Protein AF-A0A8T3Z337-F1 (afdb_monomer_lite)

pLDDT: mean 86.51, std 9.95, range [57.03, 97.62]

Foldseek 3Di:
DVVVCVVCVVVDQQCQLQDPHHDDDPVLCVVVVVDPPNVSRHDDPPPPPDDDDPVVVVVVVVVVVVVVVVVVVVVVD

Secondary structure (DSSP, 8-state):
-HHHHHHSTTTS----TTSSS----HHHHHHTTT---GGGTS--------PPPHHHHHHHHHHHHHHHHHHHHHH--

Radius of gyration: 26.83 Å; chains: 1; bounding box: 57×26×67 Å

Sequence (77 aa):
NIIEKFNQKNEEDLEDRKAKCFVVPLDEIKENDYSLSISNYKESEYEEIEYELPEVIKKKILELEEKIITGLKDLDI

Structure (mmCIF, N/CA/C/O backbone):
data_AF-A0A8T3Z337-F1
#
_entry.id   AF-A0A8T3Z337-F1
#
loop_
_atom_site.group_PDB
_atom_site.id
_atom_site.type_symbol
_atom_site.label_atom_id
_atom_site.label_alt_id
_atom_site.label_comp_id
_atom_site.label_asym_id
_atom_site.label_entity_id
_atom_site.label_seq_id
_atom_site.pdbx_PDB_ins_code
_atom_site.Cartn_x
_atom_site.Cartn_y
_atom_site.Cartn_z
_atom_site.occupancy
_atom_site.B_iso_or_equiv
_atom_site.auth_seq_id
_atom_site.auth_comp_id
_atom_site.auth_asym_id
_atom_site.auth_atom_id
_atom_site.pdbx_PDB_model_num
ATOM 1 N N . ASN A 1 1 ? 4.123 3.998 28.923 1.00 78.06 1 ASN A N 1
ATOM 2 C CA . ASN A 1 1 ? 3.817 2.591 29.274 1.00 78.06 1 ASN A CA 1
ATOM 3 C C . ASN A 1 1 ? 2.596 2.129 28.458 1.00 78.06 1 ASN A C 1
ATOM 5 O O . ASN A 1 1 ? 1.792 2.987 28.120 1.00 78.06 1 ASN A O 1
ATOM 9 N N . ILE A 1 2 ? 2.431 0.851 28.074 1.00 76.31 2 ILE A N 1
ATOM 10 C CA . ILE A 1 2 ? 1.279 0.420 27.230 1.00 76.31 2 ILE A CA 1
ATOM 11 C C . ILE A 1 2 ? -0.064 0.593 27.965 1.00 76.31 2 ILE A C 1
ATOM 13 O O . ILE A 1 2 ? -1.065 0.972 27.368 1.00 76.31 2 ILE A O 1
ATOM 17 N N . ILE A 1 3 ? -0.048 0.387 29.286 1.00 82.44 3 ILE A N 1
ATOM 18 C CA . ILE A 1 3 ? -1.220 0.495 30.163 1.00 82.44 3 ILE A CA 1
ATOM 19 C C . ILE A 1 3 ? -1.734 1.940 30.220 1.00 82.44 3 ILE A C 1
ATOM 21 O O . ILE A 1 3 ? -2.933 2.170 30.128 1.00 82.44 3 ILE A O 1
ATOM 25 N N . GLU A 1 4 ? -0.829 2.918 30.317 1.00 82.12 4 GLU A N 1
ATOM 26 C CA . GLU A 1 4 ? -1.182 4.346 30.312 1.00 82.12 4 GLU A CA 1
ATOM 27 C C . GLU A 1 4 ? -1.879 4.739 29.007 1.00 82.12 4 GLU A C 1
ATOM 29 O O . GLU A 1 4 ? -2.954 5.331 29.045 1.00 82.12 4 GLU A O 1
ATOM 34 N N . LYS A 1 5 ? -1.324 4.320 27.861 1.00 77.38 5 LYS A N 1
ATOM 35 C CA . LYS A 1 5 ? -1.912 4.591 26.541 1.00 77.38 5 LYS A CA 1
ATOM 36 C C . LYS A 1 5 ? -3.294 3.960 26.380 1.00 77.38 5 LYS A C 1
ATOM 38 O O . LYS A 1 5 ? -4.217 4.601 25.899 1.00 77.38 5 LYS A O 1
ATOM 43 N N . PHE A 1 6 ? -3.477 2.720 26.837 1.00 78.88 6 PHE A N 1
ATOM 44 C CA . PHE A 1 6 ? -4.785 2.061 26.776 1.00 78.88 6 PHE A CA 1
ATOM 45 C C . PHE A 1 6 ? -5.846 2.742 27.654 1.00 78.88 6 PHE A C 1
ATOM 47 O O . PHE A 1 6 ? -7.035 2.721 27.320 1.00 78.88 6 PHE A O 1
ATOM 54 N N . ASN A 1 7 ? -5.441 3.342 28.774 1.00 82.06 7 ASN A N 1
ATOM 55 C CA . ASN A 1 7 ? -6.349 4.108 29.627 1.00 82.06 7 ASN A CA 1
ATOM 56 C C . ASN A 1 7 ? -6.761 5.437 28.976 1.00 82.06 7 ASN A C 1
ATOM 58 O O . ASN A 1 7 ? -7.882 5.884 29.195 1.00 82.06 7 ASN A O 1
ATOM 62 N N . GLN A 1 8 ? -5.900 6.010 28.133 1.00 80.62 8 GLN A N 1
ATOM 63 C CA . GLN A 1 8 ? -6.147 7.243 27.376 1.00 80.62 8 GLN A CA 1
ATOM 64 C C . GLN A 1 8 ? -6.793 7.008 26.001 1.00 80.62 8 GLN A C 1
ATOM 66 O O . GLN A 1 8 ? -7.097 7.963 25.300 1.00 80.62 8 GLN A O 1
ATOM 71 N N . LYS A 1 9 ? -7.075 5.757 25.613 1.00 72.06 9 LYS A N 1
ATOM 72 C CA . LYS A 1 9 ? -7.583 5.408 24.269 1.00 72.06 9 LYS A CA 1
ATOM 73 C C . LYS A 1 9 ? -8.889 6.097 23.849 1.00 72.06 9 LYS A C 1
ATOM 75 O O . LYS A 1 9 ? -9.210 6.085 22.676 1.00 72.06 9 LYS A O 1
ATOM 80 N N . ASN A 1 10 ? -9.671 6.610 24.803 1.00 70.25 10 ASN A N 1
ATOM 81 C CA . ASN A 1 10 ? -10.919 7.327 24.523 1.00 70.25 10 ASN A CA 1
ATOM 82 C C . ASN A 1 10 ? -10.679 8.819 24.219 1.00 70.25 10 ASN A C 1
ATOM 84 O O . ASN A 1 10 ? -11.608 9.511 23.817 1.00 70.25 10 ASN A O 1
ATOM 88 N N . GLU A 1 11 ? -9.468 9.321 24.479 1.00 68.50 11 GLU A N 1
ATOM 89 C CA . GLU A 1 11 ? -9.035 10.692 24.178 1.00 68.50 11 GLU A CA 1
ATOM 90 C C . GLU A 1 11 ? -8.343 10.778 22.807 1.00 68.50 11 GLU A C 1
ATOM 92 O O . GLU A 1 11 ? -8.250 11.861 22.234 1.00 68.50 11 GLU A O 1
ATOM 97 N N . GLU A 1 12 ? -7.876 9.644 22.274 1.00 68.88 12 GLU A N 1
ATOM 98 C CA . GLU A 1 12 ? -7.255 9.529 20.954 1.00 68.88 12 GLU A CA 1
ATOM 99 C C . GLU A 1 12 ? -8.289 9.064 19.915 1.00 68.88 12 GLU A C 1
ATOM 101 O O . GLU A 1 12 ? -9.025 8.105 20.144 1.00 68.88 12 GLU A O 1
ATOM 106 N N . ASP A 1 13 ? -8.331 9.728 18.757 1.00 74.69 13 ASP A N 1
ATOM 107 C CA . ASP A 1 13 ? -9.081 9.247 17.595 1.00 74.69 13 ASP A CA 1
ATOM 108 C C . ASP A 1 13 ? -8.341 8.042 16.991 1.00 74.69 13 ASP A C 1
ATOM 110 O O . ASP A 1 13 ? -7.272 8.177 16.391 1.00 74.69 13 ASP A O 1
ATOM 114 N N . LEU A 1 14 ? -8.878 6.846 17.236 1.00 82.06 14 LEU A N 1
ATOM 115 C CA . LEU A 1 14 ? -8.319 5.563 16.802 1.00 82.06 14 LEU A CA 1
ATOM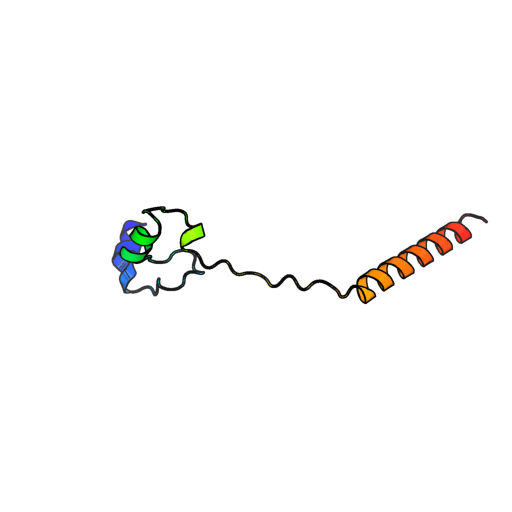 116 C C . LEU A 1 14 ? -9.170 4.906 15.704 1.00 82.06 14 LEU A C 1
ATOM 118 O O . LEU A 1 14 ? -9.108 3.684 15.529 1.00 82.06 14 LEU A O 1
ATOM 122 N N . GLU A 1 15 ? -9.980 5.689 14.990 1.00 83.44 15 GLU A N 1
ATOM 123 C CA . GLU A 1 15 ? -10.804 5.198 13.878 1.00 83.44 15 GLU A CA 1
ATOM 124 C C . GLU A 1 15 ? -10.015 5.101 12.561 1.00 83.44 15 GLU A C 1
ATOM 126 O O . GLU A 1 15 ? -10.368 4.306 11.687 1.00 83.44 15 GLU A O 1
ATOM 131 N N . ASP A 1 16 ? -8.911 5.846 12.434 1.00 87.50 16 ASP A N 1
ATOM 132 C CA . ASP A 1 16 ? -8.069 5.865 11.235 1.00 87.50 16 ASP A CA 1
ATOM 133 C C . ASP A 1 16 ? -7.353 4.521 10.997 1.00 87.50 16 ASP A C 1
ATOM 135 O O . ASP A 1 16 ? -6.334 4.198 11.616 1.00 87.50 16 ASP A O 1
ATOM 139 N N . ARG A 1 17 ? -7.84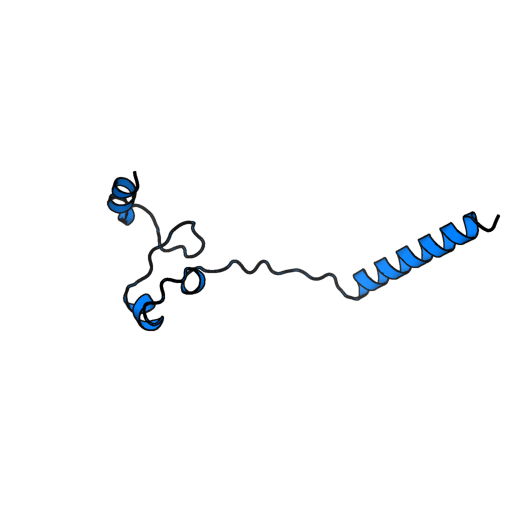4 3.748 10.021 1.00 88.94 17 ARG A N 1
ATOM 140 C CA . ARG A 1 17 ? -7.277 2.447 9.621 1.00 88.94 17 ARG A CA 1
ATOM 141 C C . ARG A 1 17 ? -5.918 2.543 8.917 1.00 88.94 17 ARG A C 1
ATOM 143 O O . ARG A 1 17 ? -5.310 1.496 8.672 1.00 88.94 17 ARG A O 1
ATOM 150 N N . LYS A 1 18 ? -5.411 3.747 8.628 1.00 86.19 18 LYS A N 1
ATOM 151 C CA . LYS A 1 18 ? -4.051 3.997 8.107 1.00 86.19 18 LYS A CA 1
ATOM 152 C C . LYS A 1 18 ? -3.043 4.286 9.218 1.00 86.19 18 LYS A C 1
ATOM 154 O O . LYS A 1 18 ? -1.835 4.123 9.013 1.00 86.19 18 LYS A O 1
ATOM 159 N N . ALA A 1 19 ? -3.518 4.659 10.407 1.00 86.44 19 ALA A N 1
ATOM 160 C CA . ALA A 1 19 ? -2.675 4.984 11.545 1.00 86.44 19 ALA A CA 1
ATOM 161 C C . ALA A 1 19 ? -1.830 3.788 12.022 1.00 86.44 19 ALA A C 1
ATOM 163 O O . ALA A 1 19 ? -2.055 2.618 11.698 1.00 86.44 19 ALA A O 1
ATOM 164 N N . LYS A 1 20 ? -0.823 4.082 12.856 1.00 83.81 20 LYS A N 1
ATOM 165 C CA . LYS A 1 20 ? 0.046 3.054 13.462 1.00 83.81 20 LYS A CA 1
ATOM 166 C C . LYS A 1 20 ? -0.720 2.082 14.365 1.00 83.81 20 LYS A C 1
ATOM 168 O O . LYS A 1 20 ? -0.263 0.959 14.563 1.00 83.81 20 LYS A O 1
ATOM 173 N N . CYS A 1 21 ? -1.835 2.525 14.931 1.00 85.62 21 CYS A N 1
ATOM 174 C CA . CYS A 1 21 ? -2.742 1.734 15.744 1.00 85.62 21 CYS A CA 1
ATOM 175 C C . CYS A 1 21 ? -4.162 2.267 15.565 1.00 85.62 21 CYS A C 1
ATOM 177 O O . CYS A 1 21 ? -4.348 3.477 15.484 1.00 85.62 21 CYS A O 1
ATOM 179 N N . PHE A 1 22 ? -5.132 1.361 15.537 1.00 89.88 22 PHE A N 1
ATOM 180 C CA . PHE A 1 22 ? -6.551 1.667 15.394 1.00 89.88 22 PHE A CA 1
ATOM 181 C C . PHE A 1 22 ? -7.386 0.624 16.137 1.00 89.88 22 PHE A C 1
ATOM 183 O O . PHE A 1 22 ? -6.8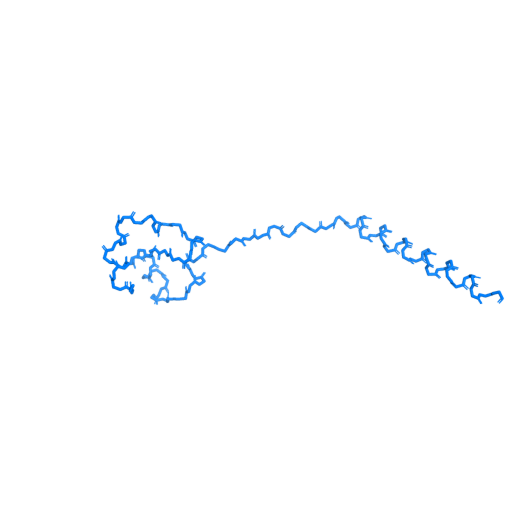80 -0.440 16.518 1.00 89.88 22 PHE A O 1
ATOM 190 N N . VAL A 1 23 ? -8.660 0.929 16.359 1.00 89.44 23 VAL A N 1
ATOM 191 C CA . VAL A 1 23 ? -9.614 0.024 17.007 1.00 89.44 23 VAL A CA 1
ATOM 192 C C . VAL A 1 23 ? -10.462 -0.678 15.951 1.00 89.44 23 VAL A C 1
ATOM 194 O O . VAL A 1 23 ? -10.902 -0.076 14.974 1.00 89.44 23 VAL A O 1
ATOM 197 N N . VAL A 1 24 ? -10.701 -1.969 16.170 1.00 90.25 24 VAL A N 1
ATOM 198 C CA . VAL A 1 24 ? -11.572 -2.798 15.334 1.00 90.25 24 VAL A CA 1
ATOM 199 C C . VAL A 1 24 ? -12.793 -3.215 16.162 1.00 90.25 24 VAL A C 1
ATOM 201 O O . VAL A 1 24 ? -12.613 -3.787 17.244 1.00 90.25 24 VAL A O 1
ATOM 204 N N . PRO A 1 25 ? -14.029 -2.934 15.710 1.00 92.31 25 PRO A N 1
ATOM 205 C CA . PRO A 1 25 ? -15.245 -3.436 16.335 1.00 92.31 25 PRO A CA 1
ATOM 206 C C . PRO A 1 25 ? -15.265 -4.963 16.423 1.00 92.31 25 PRO A C 1
ATOM 208 O O . PRO A 1 25 ? -14.822 -5.671 15.521 1.00 92.31 25 PRO A O 1
ATOM 211 N N . LEU A 1 26 ? -15.845 -5.489 17.503 1.00 92.44 26 LEU A N 1
ATOM 212 C CA . LEU A 1 26 ? -15.924 -6.935 17.714 1.00 92.44 26 LEU A CA 1
ATOM 213 C C . LEU A 1 26 ? -16.708 -7.646 16.603 1.00 92.44 26 LEU A C 1
ATOM 215 O O . LEU A 1 26 ? -16.375 -8.774 16.255 1.00 92.44 26 LEU A O 1
ATOM 219 N N . ASP A 1 27 ? -17.749 -7.014 16.067 1.00 95.62 27 ASP A N 1
ATOM 220 C CA . ASP A 1 27 ? -18.580 -7.633 15.035 1.00 95.62 27 ASP A CA 1
ATOM 221 C C . ASP A 1 27 ? -17.810 -7.816 13.717 1.00 95.62 27 ASP A C 1
ATOM 223 O O . ASP A 1 27 ? -17.885 -8.888 13.128 1.00 95.62 27 ASP A O 1
ATOM 227 N N . GLU A 1 28 ? -16.939 -6.870 13.349 1.00 92.62 28 GLU A N 1
ATOM 228 C CA . GLU A 1 28 ? -16.021 -6.993 12.202 1.00 92.62 28 GLU A CA 1
ATOM 229 C C . GLU A 1 28 ? -15.016 -8.144 12.401 1.00 92.62 28 GLU A C 1
ATOM 231 O O . GLU A 1 28 ? -14.710 -8.892 11.472 1.00 92.62 28 GLU A O 1
ATOM 236 N N . ILE A 1 29 ? -14.533 -8.342 13.633 1.00 94.19 29 ILE A N 1
ATOM 237 C CA . ILE A 1 29 ? -13.651 -9.471 13.973 1.00 94.19 29 ILE A CA 1
ATOM 238 C C . ILE A 1 29 ? -14.392 -10.806 13.832 1.00 94.19 29 ILE A C 1
ATOM 240 O O . ILE A 1 29 ? -13.812 -11.779 13.351 1.00 94.19 29 ILE A O 1
ATOM 244 N N . LYS A 1 30 ? -15.670 -10.871 14.232 1.00 95.38 30 LYS A N 1
ATOM 245 C CA . LYS A 1 30 ? -16.496 -12.080 14.069 1.00 95.38 30 LYS A CA 1
ATOM 246 C C . LYS A 1 30 ? -16.737 -12.405 12.598 1.00 95.38 30 LYS A C 1
ATOM 248 O O . LYS A 1 30 ? -16.670 -13.572 12.235 1.00 95.38 30 LYS A O 1
ATOM 253 N N . GLU A 1 31 ? -17.008 -11.394 11.775 1.00 95.31 31 GLU A N 1
ATOM 254 C CA . GLU A 1 31 ? -17.196 -11.556 10.326 1.00 95.31 31 GLU A CA 1
ATOM 255 C C . GLU A 1 31 ? -15.927 -12.068 9.631 1.00 95.31 31 GLU A C 1
ATOM 257 O O . GLU A 1 31 ? -16.016 -12.820 8.666 1.00 95.31 31 GLU A O 1
ATOM 262 N N . ASN A 1 32 ? -14.751 -11.726 10.161 1.00 93.25 32 ASN A N 1
ATOM 263 C CA . ASN A 1 32 ? -13.452 -12.217 9.697 1.00 93.25 32 ASN A CA 1
ATOM 264 C C . ASN A 1 32 ? -13.012 -13.533 10.376 1.00 93.25 32 ASN A C 1
ATOM 266 O O . ASN A 1 32 ? -11.810 -13.784 10.506 1.00 93.25 32 ASN A O 1
ATOM 270 N N . ASP A 1 33 ? -13.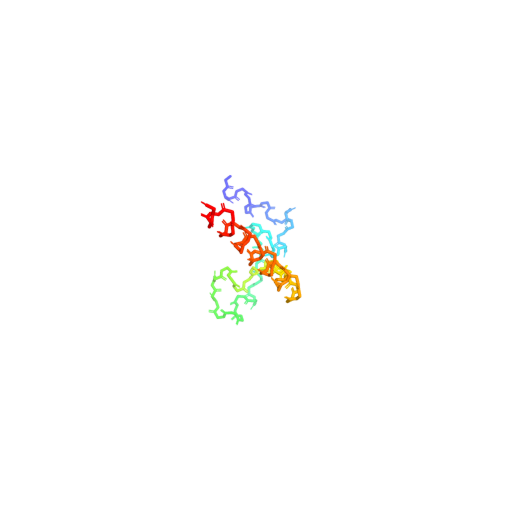951 -14.359 10.852 1.00 95.44 33 ASP A N 1
ATOM 271 C CA . ASP A 1 33 ? -13.691 -15.647 11.520 1.00 95.44 33 ASP A CA 1
ATOM 272 C C . ASP A 1 33 ? -12.697 -15.544 12.695 1.00 95.44 33 ASP A C 1
ATOM 274 O O . ASP A 1 33 ? -11.881 -16.437 12.941 1.00 95.44 33 ASP A O 1
ATOM 278 N N . TYR A 1 34 ? -12.738 -14.427 13.427 1.00 93.50 34 TYR A N 1
ATOM 279 C CA . TYR A 1 34 ? -11.804 -14.095 14.509 1.00 93.50 34 TYR A CA 1
ATOM 280 C C . TYR A 1 34 ? -10.329 -14.009 14.083 1.00 93.50 34 TYR A C 1
ATOM 282 O O . TYR A 1 34 ? -9.429 -14.039 14.929 1.00 93.50 34 TYR A O 1
ATOM 290 N N . SER A 1 35 ? -10.050 -13.872 12.787 1.00 92.94 35 SER A N 1
ATOM 291 C CA . SER A 1 35 ? -8.692 -13.696 12.286 1.00 92.94 35 SER A CA 1
ATOM 292 C C . SER A 1 35 ? -8.136 -12.350 12.733 1.00 92.94 35 SER A C 1
ATOM 294 O O . SER A 1 35 ? -8.669 -11.312 12.374 1.00 92.94 35 SER A O 1
ATOM 296 N N . LEU A 1 36 ? -7.036 -12.336 13.485 1.00 91.38 36 LEU A N 1
ATOM 297 C CA . LEU A 1 36 ? -6.392 -11.100 13.959 1.00 91.38 36 LEU A CA 1
ATOM 298 C C . LEU A 1 36 ? -5.281 -10.607 13.019 1.00 91.38 36 LEU A C 1
ATOM 300 O O . LEU A 1 36 ? -4.394 -9.857 13.430 1.00 91.38 36 LEU A O 1
ATOM 304 N N . SER A 1 37 ? -5.295 -11.051 11.760 1.00 91.06 37 SER A N 1
ATOM 305 C CA . SER A 1 37 ? -4.341 -10.578 10.761 1.00 91.06 37 SER A CA 1
ATOM 306 C C . SER A 1 37 ? -4.557 -9.092 10.496 1.00 91.06 37 SER A C 1
ATOM 308 O O . SER A 1 37 ? -5.638 -8.679 10.087 1.00 91.06 37 SER A O 1
ATOM 310 N N . ILE A 1 38 ? -3.511 -8.284 10.677 1.00 88.00 38 ILE A N 1
ATOM 311 C CA . ILE A 1 38 ? -3.561 -6.836 10.439 1.00 88.00 38 ILE A CA 1
ATOM 312 C C . ILE A 1 38 ? -4.012 -6.494 9.011 1.00 88.00 38 ILE A C 1
ATOM 314 O O . ILE A 1 38 ? -4.684 -5.488 8.805 1.00 88.00 38 ILE A O 1
ATOM 318 N N . SER A 1 39 ? -3.697 -7.353 8.038 1.00 86.88 39 SER A N 1
ATOM 319 C CA . SER A 1 39 ? -4.077 -7.187 6.631 1.00 86.88 39 SER A CA 1
ATOM 320 C C . SER A 1 39 ? -5.586 -7.198 6.400 1.00 86.88 39 SER A C 1
ATOM 322 O O . SER A 1 39 ? -6.035 -6.641 5.408 1.00 86.88 39 SER A O 1
ATOM 324 N N . ASN A 1 40 ? -6.362 -7.802 7.303 1.00 89.31 40 ASN A N 1
ATOM 325 C CA . ASN A 1 40 ? -7.820 -7.840 7.189 1.00 89.31 40 ASN A CA 1
ATOM 326 C C . ASN A 1 40 ? -8.475 -6.514 7.599 1.00 89.31 40 ASN A C 1
ATOM 328 O O . ASN A 1 40 ? -9.625 -6.275 7.254 1.00 89.31 40 ASN A O 1
ATOM 332 N N . TYR A 1 41 ? -7.755 -5.667 8.342 1.00 91.00 41 TYR A N 1
ATOM 333 C CA . TYR A 1 41 ? -8.330 -4.497 9.013 1.00 91.00 41 TYR A CA 1
ATOM 334 C C . TYR A 1 41 ? -7.650 -3.179 8.660 1.00 91.00 41 TYR A C 1
ATOM 336 O O . TYR A 1 41 ? -8.225 -2.114 8.889 1.00 91.00 41 TYR A O 1
ATOM 344 N N . LYS A 1 42 ? -6.405 -3.240 8.177 1.00 88.88 42 LYS A N 1
ATOM 345 C CA . LYS A 1 42 ? -5.608 -2.070 7.829 1.00 88.88 42 LYS A CA 1
ATOM 346 C C . LYS A 1 42 ? -5.928 -1.634 6.408 1.00 88.88 42 LYS A C 1
ATOM 348 O O . LYS A 1 42 ? -5.783 -2.418 5.470 1.00 88.88 42 LYS A O 1
ATOM 353 N N . GLU A 1 43 ? -6.279 -0.365 6.245 1.00 84.50 43 GLU A N 1
ATOM 354 C CA . GLU A 1 43 ? -6.388 0.222 4.917 1.00 84.50 43 GLU A CA 1
ATOM 355 C C . GLU A 1 43 ? -4.973 0.342 4.344 1.00 84.50 43 GLU A C 1
ATOM 357 O O . GLU A 1 43 ? -4.110 1.040 4.881 1.00 84.50 43 GLU A O 1
ATOM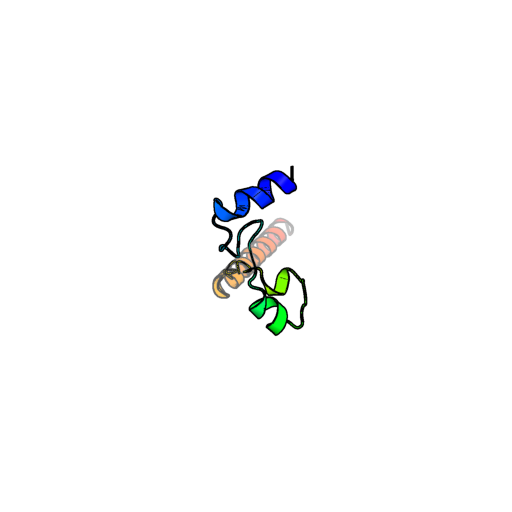 362 N N . SER A 1 44 ? -4.705 -0.422 3.290 1.00 72.94 44 SER A N 1
ATOM 363 C CA . SER A 1 44 ? -3.443 -0.313 2.569 1.00 72.94 44 SER A CA 1
ATOM 364 C C . SER A 1 44 ? -3.541 0.900 1.657 1.00 72.94 44 SER A C 1
ATOM 366 O O . SER A 1 44 ? -4.427 0.957 0.807 1.00 72.94 44 SER A O 1
ATOM 368 N N . GLU A 1 45 ? -2.647 1.872 1.829 1.00 68.94 45 GLU A N 1
ATOM 369 C CA . GLU A 1 45 ? -2.472 2.927 0.837 1.00 68.94 45 GLU A CA 1
ATOM 370 C C . GLU A 1 45 ? -1.956 2.267 -0.440 1.00 68.94 45 GLU A C 1
ATOM 372 O O . GLU A 1 45 ? -0.815 1.810 -0.514 1.00 68.94 45 GLU A O 1
ATOM 377 N N . TYR A 1 46 ? -2.837 2.134 -1.425 1.00 63.72 46 TYR A N 1
ATOM 378 C CA . TYR A 1 46 ? -2.423 1.774 -2.766 1.00 63.72 46 TYR A CA 1
ATOM 379 C C . TYR A 1 46 ? -1.779 3.031 -3.347 1.00 63.72 46 TYR A C 1
ATOM 381 O O . TYR A 1 46 ? -2.480 3.954 -3.759 1.00 63.72 46 TYR A O 1
ATOM 389 N N . GLU A 1 47 ? -0.449 3.112 -3.311 1.00 64.94 47 GLU A N 1
ATOM 390 C CA . GLU A 1 47 ? 0.246 4.089 -4.141 1.00 64.94 47 GLU A CA 1
ATOM 391 C C . GLU A 1 47 ? -0.111 3.752 -5.589 1.00 64.94 47 GLU A C 1
ATOM 393 O O . GLU A 1 47 ? 0.161 2.651 -6.075 1.00 64.94 47 GLU A O 1
ATOM 398 N N . GLU A 1 48 ? -0.807 4.669 -6.257 1.00 63.44 48 GLU A N 1
ATOM 399 C CA . GLU A 1 48 ? -1.070 4.547 -7.680 1.00 63.44 48 GLU A CA 1
ATOM 400 C C . GLU A 1 48 ? 0.287 4.561 -8.384 1.00 63.44 48 GLU A C 1
ATOM 402 O O . GLU A 1 48 ? 0.961 5.587 -8.466 1.00 63.44 48 GLU A O 1
ATOM 407 N N . ILE A 1 49 ? 0.737 3.383 -8.817 1.00 70.62 49 ILE A N 1
ATOM 408 C CA . ILE A 1 49 ? 1.970 3.261 -9.583 1.00 70.62 49 ILE A CA 1
ATOM 409 C C . ILE A 1 49 ? 1.662 3.848 -10.957 1.00 70.62 49 ILE A C 1
ATOM 411 O O . ILE A 1 49 ? 1.089 3.181 -11.820 1.00 70.62 49 ILE A O 1
ATOM 415 N N . GLU A 1 50 ? 2.003 5.120 -11.143 1.00 77.44 50 GLU A N 1
ATOM 416 C CA . GLU A 1 50 ? 1.898 5.778 -12.437 1.00 77.44 50 GLU A CA 1
ATOM 417 C C . GLU A 1 50 ? 2.935 5.155 -13.379 1.00 77.44 50 GLU A C 1
ATOM 419 O O . GLU A 1 50 ? 4.143 5.386 -13.276 1.00 77.44 50 GLU A O 1
ATOM 424 N N . TYR A 1 51 ? 2.463 4.300 -14.285 1.00 80.12 51 TYR A N 1
ATOM 425 C CA . TYR A 1 51 ? 3.309 3.731 -15.323 1.00 80.12 51 TYR A CA 1
ATOM 426 C C . TYR A 1 51 ? 3.517 4.752 -16.435 1.00 80.12 51 TYR A C 1
ATOM 428 O O . TYR A 1 51 ? 2.569 5.355 -16.940 1.00 80.12 51 TYR A O 1
ATOM 436 N N . GLU A 1 52 ? 4.765 4.899 -16.872 1.00 85.56 52 GLU A N 1
ATOM 437 C CA . GLU A 1 52 ? 5.069 5.692 -18.056 1.00 85.56 52 GLU A CA 1
ATOM 438 C C . GLU A 1 52 ? 4.307 5.160 -19.278 1.00 85.56 52 GLU A C 1
ATOM 440 O O . GLU A 1 52 ? 4.194 3.949 -19.489 1.00 85.56 52 GLU A O 1
ATOM 445 N N . LEU A 1 53 ? 3.820 6.073 -20.124 1.00 93.00 53 LEU A N 1
ATOM 446 C CA . LEU A 1 53 ? 3.153 5.694 -21.366 1.00 93.00 53 LEU A CA 1
ATOM 447 C C . LEU A 1 53 ? 4.092 4.845 -22.244 1.00 93.00 53 LEU A C 1
ATOM 449 O O . LEU A 1 53 ? 5.283 5.163 -22.347 1.00 93.00 53 LEU A O 1
ATOM 453 N N . PRO A 1 54 ? 3.569 3.839 -22.973 1.00 92.38 54 PRO A N 1
ATOM 454 C CA . PRO A 1 54 ? 4.377 3.000 -23.860 1.00 92.38 54 PRO A CA 1
ATOM 455 C C . PRO A 1 54 ? 5.239 3.796 -24.851 1.00 92.38 54 PRO A C 1
ATOM 457 O O . PRO A 1 54 ? 6.375 3.419 -25.127 1.00 92.38 54 PRO A O 1
ATOM 460 N N . GLU A 1 55 ? 4.736 4.932 -25.341 1.00 94.44 55 GLU A N 1
ATOM 461 C CA . GLU A 1 55 ? 5.473 5.821 -26.249 1.00 94.44 55 GLU A CA 1
ATOM 462 C C . GLU A 1 55 ? 6.705 6.464 -25.595 1.00 94.44 55 GLU A C 1
ATOM 464 O O . GLU A 1 55 ? 7.732 6.639 -26.251 1.00 94.44 55 GLU A O 1
ATOM 469 N N . VAL A 1 56 ? 6.645 6.773 -24.295 1.00 94.44 56 VAL A N 1
ATOM 470 C CA . VAL A 1 56 ? 7.789 7.319 -23.546 1.00 94.44 56 VAL A CA 1
ATOM 471 C C . VAL A 1 56 ? 8.863 6.248 -23.389 1.00 94.44 56 VAL A C 1
ATOM 473 O O . VAL A 1 56 ? 10.035 6.502 -23.671 1.00 94.44 56 VAL A O 1
ATOM 476 N N . ILE A 1 57 ? 8.459 5.029 -23.025 1.00 94.38 57 ILE A N 1
ATOM 477 C CA . ILE A 1 57 ? 9.363 3.879 -22.904 1.00 94.38 57 ILE A CA 1
ATOM 478 C C . ILE A 1 57 ? 10.024 3.587 -24.258 1.00 94.38 57 ILE A C 1
ATOM 480 O O . ILE A 1 57 ? 11.245 3.450 -24.343 1.00 94.38 57 ILE A O 1
ATOM 484 N N . LYS A 1 58 ? 9.238 3.571 -25.337 1.00 95.88 58 LYS A N 1
ATOM 485 C CA . LYS A 1 58 ? 9.729 3.372 -26.705 1.00 95.88 58 LYS A CA 1
ATOM 486 C C . LYS A 1 58 ? 10.734 4.445 -27.118 1.00 95.88 58 LYS A C 1
ATOM 488 O O . LYS A 1 58 ? 11.777 4.114 -27.675 1.00 95.88 58 LYS A O 1
ATOM 493 N N . LYS A 1 59 ? 10.457 5.718 -26.823 1.00 96.69 59 LYS A N 1
ATOM 494 C CA . LYS A 1 59 ? 11.386 6.816 -27.112 1.00 96.69 59 LYS A CA 1
ATOM 495 C C . LYS A 1 59 ? 12.724 6.623 -26.391 1.00 96.69 59 LYS A C 1
ATOM 497 O O . LYS A 1 59 ? 13.766 6.745 -27.026 1.00 96.69 59 LYS A O 1
ATOM 502 N N . LYS A 1 60 ? 12.698 6.254 -25.105 1.00 96.81 60 LYS A N 1
ATOM 503 C CA . LYS A 1 60 ? 13.914 5.959 -24.325 1.00 96.81 60 LYS A CA 1
ATOM 504 C C . LYS A 1 60 ? 14.733 4.822 -24.942 1.00 96.81 60 LYS A C 1
ATOM 506 O O . LYS A 1 60 ? 15.955 4.920 -24.987 1.00 96.81 60 LYS A O 1
ATOM 511 N N . ILE A 1 61 ? 14.075 3.766 -25.429 1.00 96.94 61 ILE A N 1
ATOM 512 C CA . ILE A 1 61 ? 14.748 2.648 -26.111 1.00 96.94 61 ILE A CA 1
ATOM 513 C C . ILE A 1 61 ? 15.466 3.144 -27.370 1.00 96.94 61 ILE A C 1
ATOM 515 O O . ILE A 1 61 ? 16.658 2.893 -27.520 1.00 96.94 61 ILE A O 1
ATOM 519 N N . LEU A 1 62 ? 14.780 3.901 -28.229 1.00 97.25 62 LEU A N 1
ATOM 520 C CA . LEU A 1 62 ? 15.368 4.420 -29.470 1.00 97.25 62 LEU A CA 1
ATOM 521 C C . LEU A 1 62 ? 16.562 5.354 -29.208 1.00 97.25 62 LEU A C 1
ATOM 523 O O . LEU A 1 62 ? 17.581 5.261 -29.887 1.00 97.25 62 LEU A O 1
ATOM 527 N N . GLU A 1 63 ? 16.472 6.220 -28.195 1.00 97.44 63 GLU A N 1
ATOM 528 C CA . GLU A 1 63 ? 17.588 7.090 -27.792 1.00 97.44 63 GLU A CA 1
ATOM 529 C C . GLU A 1 63 ? 18.803 6.289 -27.293 1.00 97.44 63 GLU A C 1
ATOM 531 O O . GLU A 1 63 ? 19.952 6.671 -27.530 1.00 97.44 63 GLU A O 1
ATOM 536 N N . LEU A 1 64 ? 18.574 5.181 -26.580 1.00 97.62 64 LEU A N 1
ATOM 537 C CA . LEU A 1 64 ? 19.647 4.287 -26.143 1.00 97.62 64 LEU A CA 1
ATOM 538 C C . LEU A 1 64 ? 20.289 3.562 -27.329 1.00 97.62 64 LEU A C 1
ATOM 540 O O . LEU A 1 64 ? 21.516 3.473 -27.385 1.00 97.62 64 LEU A O 1
ATOM 544 N N . GLU A 1 65 ? 19.491 3.093 -28.288 1.00 97.31 65 GLU A N 1
ATOM 545 C CA . GLU A 1 65 ? 19.994 2.471 -29.517 1.00 97.31 65 GLU A CA 1
ATOM 546 C C . GLU A 1 65 ? 20.874 3.435 -30.322 1.00 97.31 65 G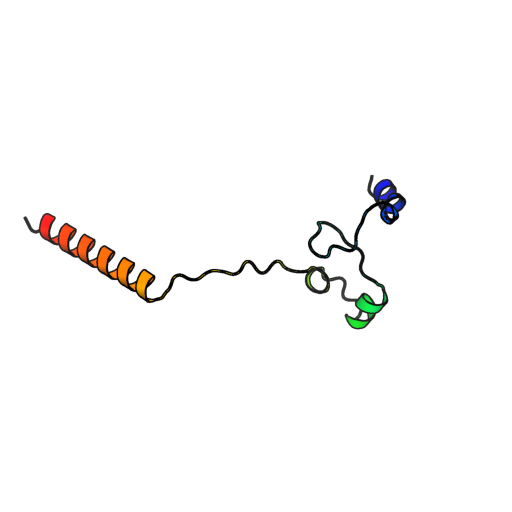LU A C 1
ATOM 548 O O . GLU A 1 65 ? 21.967 3.060 -30.751 1.00 97.31 65 GLU A O 1
ATOM 553 N N . GLU A 1 66 ? 20.463 4.696 -30.468 1.00 97.06 66 GLU A N 1
ATOM 554 C CA . GLU A 1 66 ? 21.249 5.712 -31.177 1.00 97.06 66 GLU A CA 1
ATOM 555 C C . GLU A 1 66 ? 22.604 5.966 -30.502 1.00 97.06 66 GLU A C 1
ATOM 557 O O . GLU A 1 66 ? 23.639 6.041 -31.176 1.00 97.06 66 GLU A O 1
ATOM 562 N N . LYS A 1 67 ? 22.626 6.038 -29.165 1.00 96.56 67 LYS A N 1
ATOM 563 C CA . LYS A 1 67 ? 23.870 6.180 -28.394 1.00 96.56 67 LYS A CA 1
ATOM 564 C C . LYS A 1 67 ? 24.799 4.990 -28.591 1.00 96.56 67 LYS A C 1
ATOM 566 O O . LYS A 1 67 ? 26.000 5.191 -28.747 1.00 96.56 67 LYS A O 1
ATOM 571 N N . ILE A 1 68 ? 24.258 3.771 -28.609 1.00 96.19 68 ILE A N 1
ATOM 572 C CA . ILE A 1 68 ? 25.042 2.554 -28.854 1.00 96.19 68 ILE A CA 1
ATOM 573 C C . ILE A 1 68 ? 25.646 2.595 -30.260 1.00 96.19 68 ILE A C 1
ATOM 575 O O . ILE A 1 68 ? 26.850 2.408 -30.406 1.00 96.19 68 ILE A O 1
ATOM 579 N N . ILE A 1 69 ? 24.841 2.890 -31.285 1.00 96.06 69 ILE A N 1
ATOM 580 C CA . ILE A 1 69 ? 25.312 2.970 -32.678 1.00 96.06 69 ILE A CA 1
ATOM 581 C C . ILE A 1 69 ? 26.400 4.035 -32.827 1.00 96.06 69 ILE A C 1
ATOM 583 O O . ILE A 1 69 ? 27.395 3.807 -33.511 1.00 96.06 69 ILE A O 1
ATOM 587 N N . THR A 1 70 ? 26.213 5.192 -32.197 1.00 95.06 70 THR A N 1
ATOM 588 C CA . THR A 1 70 ? 27.195 6.281 -32.226 1.00 95.06 70 THR A CA 1
ATOM 589 C C . THR A 1 70 ? 28.492 5.851 -31.551 1.00 95.06 70 THR A C 1
ATOM 591 O O . THR A 1 70 ? 29.547 5.940 -32.168 1.00 95.06 70 THR A O 1
ATOM 594 N N . GLY A 1 71 ? 28.409 5.269 -30.352 1.00 94.44 71 GLY A N 1
ATOM 595 C CA . GLY A 1 71 ? 29.581 4.759 -29.644 1.00 94.44 71 GLY A CA 1
ATOM 596 C C . GLY A 1 71 ? 30.335 3.672 -30.416 1.00 94.44 71 GLY A C 1
ATOM 597 O O . GLY A 1 71 ? 31.556 3.637 -30.362 1.00 94.44 71 GLY A O 1
ATOM 598 N N . LEU A 1 72 ? 29.640 2.814 -31.170 1.00 93.88 72 LEU A N 1
ATOM 599 C CA . LEU A 1 72 ? 30.290 1.828 -32.042 1.00 93.88 72 LEU A CA 1
ATOM 600 C C . LEU A 1 72 ? 31.012 2.489 -33.222 1.00 93.88 72 LEU A C 1
ATOM 602 O O . LEU A 1 72 ? 32.158 2.151 -33.492 1.00 93.88 72 LEU A O 1
ATOM 606 N N . LYS A 1 73 ? 30.387 3.472 -33.882 1.00 93.12 73 LYS A N 1
ATOM 607 C CA . LYS A 1 73 ? 31.031 4.232 -34.969 1.00 93.12 73 LYS A CA 1
ATOM 608 C C . LYS A 1 73 ? 32.278 4.975 -34.505 1.00 93.12 73 LYS A C 1
ATOM 610 O O . LYS A 1 73 ? 33.241 5.051 -35.257 1.00 93.12 73 LYS A O 1
ATOM 615 N N . ASP A 1 74 ? 32.248 5.512 -33.289 1.00 92.19 74 ASP A N 1
ATOM 616 C CA . ASP A 1 74 ? 33.390 6.203 -32.691 1.00 92.19 74 ASP A CA 1
ATOM 617 C C . ASP A 1 74 ? 34.555 5.240 -32.382 1.00 92.19 74 ASP A C 1
ATOM 619 O O . ASP A 1 74 ? 35.704 5.674 -32.311 1.00 92.19 74 ASP A O 1
ATOM 623 N N . LEU A 1 75 ? 34.272 3.941 -32.201 1.00 90.94 75 LEU A N 1
ATOM 624 C CA . LEU A 1 75 ? 35.264 2.881 -31.974 1.00 90.94 75 LEU A CA 1
ATOM 625 C C . LEU A 1 75 ? 35.764 2.217 -33.267 1.00 90.94 75 LEU A C 1
ATOM 627 O O . LEU A 1 75 ? 36.865 1.676 -33.262 1.00 90.94 75 LEU A O 1
ATOM 631 N N . ASP A 1 76 ? 34.987 2.259 -34.353 1.00 76.81 76 ASP A N 1
ATOM 632 C CA . ASP A 1 76 ? 35.348 1.731 -35.682 1.00 76.81 76 ASP A CA 1
ATOM 633 C C . ASP A 1 76 ? 36.312 2.666 -36.469 1.00 76.81 76 ASP A C 1
ATOM 635 O O . ASP A 1 76 ? 36.370 2.621 -37.703 1.00 76.81 76 ASP A O 1
ATOM 639 N N . ILE A 1 77 ? 37.073 3.512 -35.759 1.00 57.03 77 ILE A N 1
ATOM 640 C CA . ILE A 1 77 ? 38.129 4.407 -36.278 1.00 57.03 77 ILE A CA 1
ATOM 641 C C . ILE A 1 77 ? 39.510 3.771 -36.096 1.00 57.03 77 ILE A C 1
ATOM 643 O O . ILE A 1 77 ? 39.821 3.325 -34.969 1.00 57.03 77 ILE A O 1
#